Protein AF-A0A090QVB4-F1 (afdb_monomer)

pLDDT: mean 75.17, std 10.17, range [49.5, 87.94]

Secondary structure (DSSP, 8-state):
-HHHHTT-SEEE-TTT---HHHHHHHHHHHHHTT-S---EEE-TT---

Nearest PDB structures (foldseek):
  1zxx-assembly1_A  TM=8.831E-01  e=1.426E-01  Lactobacillus delbrueckii subsp. bulgaricus
  4i4i-assembly1_C  TM=9.004E-01  e=2.490E-01  Geobacillus stearothermophilus
  2hig-assembly1_B-2  TM=6.944E-01  e=5.723E+00  Trypanosoma brucei
  6voo-assembly1_C  TM=5.463E-01  e=6.136E+00  Spinacia oleracea

Solvent-accessible surface area (backbone atoms only — not comparable to full-atom values): 3171 Å² total; per-residue (Å²): 120,66,46,80,75,66,67,37,79,42,78,37,42,88,91,75,44,87,58,65,67,63,50,52,50,53,51,51,53,38,48,74,73,65,48,91,74,85,46,75,44,71,48,85,90,75,74,133

Structure (mmCIF, N/CA/C/O backbone):
data_AF-A0A090QVB4-F1
#
_entry.id   AF-A0A090QVB4-F1
#
loop_
_atom_site.group_PDB
_atom_site.id
_atom_site.type_symbol
_atom_site.label_atom_id
_atom_site.label_alt_id
_atom_site.label_comp_id
_atom_site.label_asym_id
_atom_site.label_entity_id
_atom_site.label_seq_id
_atom_site.pdbx_PDB_ins_code
_atom_site.Cartn_x
_atom_site.Cartn_y
_atom_site.Cartn_z
_atom_site.occupancy
_atom_site.B_iso_or_equiv
_atom_site.auth_seq_id
_atom_site.auth_comp_id
_atom_site.auth_asym_id
_atom_site.auth_atom_id
_atom_site.pdbx_PDB_model_num
ATOM 1 N N . MET A 1 1 ? -4.404 -8.960 -9.516 1.00 52.91 1 MET A N 1
ATOM 2 C CA . MET A 1 1 ? -4.543 -7.520 -9.200 1.00 52.91 1 MET A CA 1
ATOM 3 C C . MET A 1 1 ? -4.397 -7.328 -7.687 1.00 52.91 1 MET A C 1
ATOM 5 O O . MET A 1 1 ? -5.385 -7.184 -6.982 1.00 52.91 1 MET A O 1
ATOM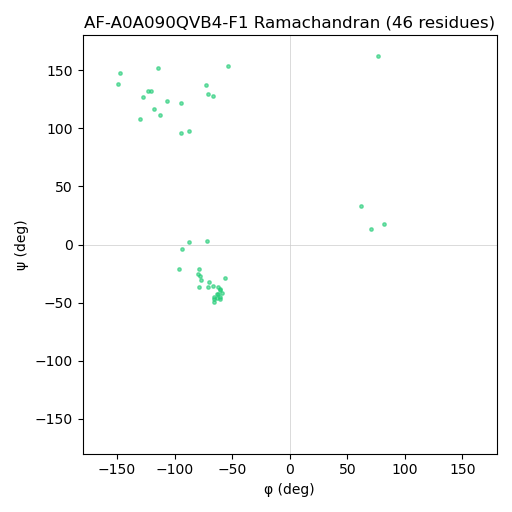 9 N N . SER A 1 2 ? -3.166 -7.431 -7.167 1.00 60.84 2 SER A N 1
ATOM 10 C CA . SER A 1 2 ? -2.917 -7.566 -5.716 1.00 60.84 2 SER A CA 1
ATOM 11 C C . SER A 1 2 ? -3.052 -6.252 -4.944 1.00 60.84 2 SER A C 1
ATOM 13 O O . SER A 1 2 ? -3.451 -6.249 -3.787 1.00 60.84 2 SER A O 1
ATOM 15 N N . ALA A 1 3 ? -2.750 -5.126 -5.583 1.00 61.66 3 ALA A N 1
ATOM 16 C CA . ALA A 1 3 ? -2.703 -3.845 -4.896 1.00 61.66 3 ALA A CA 1
ATOM 17 C C . ALA A 1 3 ? -4.087 -3.218 -4.645 1.00 61.66 3 ALA A C 1
ATOM 19 O O . ALA A 1 3 ? -4.321 -2.659 -3.579 1.00 61.66 3 ALA A O 1
ATOM 20 N N . ILE A 1 4 ? -5.028 -3.382 -5.580 1.00 60.19 4 ILE A N 1
ATOM 21 C CA . ILE A 1 4 ? -6.415 -2.913 -5.416 1.00 60.19 4 ILE A CA 1
ATOM 22 C C . ILE A 1 4 ? -7.159 -3.772 -4.378 1.00 60.19 4 ILE A C 1
ATOM 24 O O . ILE A 1 4 ? -7.925 -3.243 -3.580 1.00 60.19 4 ILE A O 1
ATOM 28 N N . ALA A 1 5 ? -6.889 -5.082 -4.329 1.00 65.44 5 ALA A N 1
ATOM 29 C CA . ALA A 1 5 ? -7.482 -5.988 -3.341 1.00 65.44 5 ALA A CA 1
ATOM 30 C C . ALA A 1 5 ? -6.822 -5.900 -1.948 1.00 65.44 5 ALA A C 1
ATOM 32 O O . ALA A 1 5 ? -7.475 -6.169 -0.946 1.00 65.44 5 ALA A O 1
ATOM 33 N N . GLY A 1 6 ? -5.541 -5.518 -1.874 1.00 60.06 6 GLY A N 1
ATOM 34 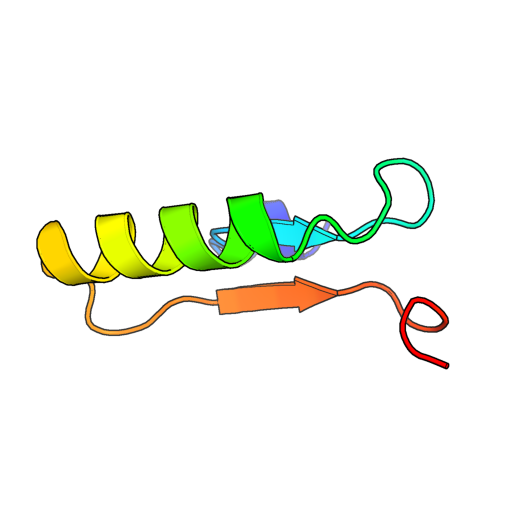C CA . GLY A 1 6 ? -4.776 -5.412 -0.626 1.00 60.06 6 GLY A CA 1
ATOM 35 C C . GLY A 1 6 ? -4.893 -4.069 0.097 1.00 60.06 6 GLY A C 1
ATOM 36 O O . GLY A 1 6 ? -4.218 -3.875 1.103 1.00 60.06 6 GLY A O 1
ATOM 37 N N . GLY A 1 7 ? -5.690 -3.128 -0.422 1.00 61.88 7 GLY A N 1
ATOM 38 C CA . GLY A 1 7 ? -5.754 -1.771 0.125 1.00 61.88 7 GLY A CA 1
ATOM 39 C C . GLY A 1 7 ? -4.409 -1.046 0.041 1.00 61.88 7 GLY A C 1
ATOM 40 O O . GLY A 1 7 ? -4.062 -0.284 0.940 1.00 61.88 7 GLY A O 1
ATOM 41 N N . CYS A 1 8 ? -3.619 -1.317 -1.004 1.00 65.56 8 CYS A N 1
ATOM 42 C CA . CYS A 1 8 ? -2.380 -0.581 -1.221 1.00 65.56 8 CYS A CA 1
ATOM 43 C C . CYS A 1 8 ? -2.714 0.870 -1.542 1.00 65.56 8 CYS A C 1
ATOM 45 O O . CYS A 1 8 ? -3.495 1.168 -2.44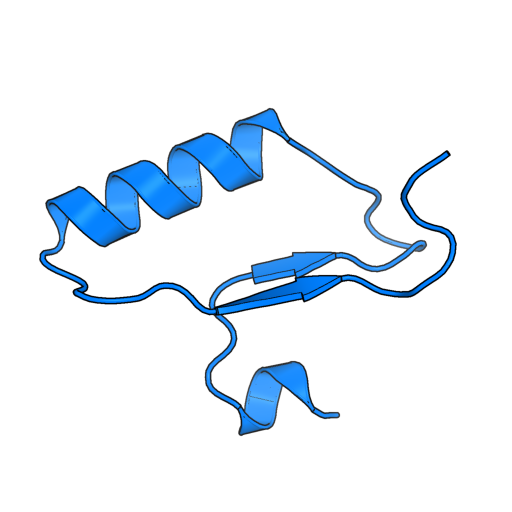5 1.00 65.56 8 CYS A O 1
ATOM 47 N N . GLU A 1 9 ? -2.082 1.768 -0.802 1.00 67.19 9 GLU A N 1
ATOM 48 C CA . GLU A 1 9 ? -2.313 3.201 -0.925 1.00 67.19 9 GLU A CA 1
ATOM 49 C C . GLU A 1 9 ? -1.584 3.796 -2.131 1.00 67.19 9 GLU A C 1
ATOM 51 O O . GLU A 1 9 ? -1.923 4.878 -2.614 1.00 67.19 9 GLU A O 1
ATO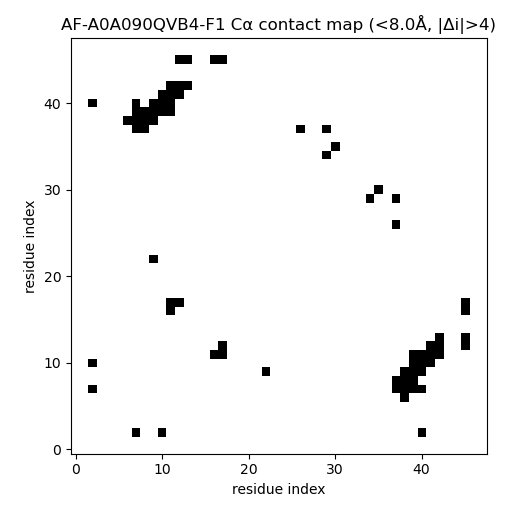M 56 N N . TYR A 1 10 ? -0.557 3.084 -2.596 1.00 76.00 10 TYR A N 1
ATOM 57 C CA . TYR A 1 10 ? 0.292 3.505 -3.691 1.00 76.00 10 TYR A CA 1
ATOM 58 C C . TYR A 1 10 ? 0.819 2.297 -4.466 1.00 76.00 10 TYR A C 1
ATOM 60 O O . TYR A 1 10 ? 1.204 1.284 -3.876 1.00 76.00 10 TYR A O 1
ATOM 68 N N . ILE A 1 11 ? 0.825 2.416 -5.794 1.00 76.50 11 ILE A N 1
ATOM 69 C CA . ILE A 1 11 ? 1.266 1.377 -6.725 1.00 76.50 11 ILE A CA 1
ATOM 70 C C . ILE A 1 11 ? 2.292 1.996 -7.658 1.00 76.50 11 ILE A C 1
ATOM 72 O O . ILE A 1 11 ? 2.018 3.010 -8.294 1.00 76.50 11 ILE A O 1
ATOM 76 N N . ILE A 1 12 ? 3.457 1.369 -7.750 1.00 78.06 12 ILE A N 1
ATOM 77 C CA . ILE A 1 12 ? 4.530 1.767 -8.653 1.00 78.06 12 ILE A CA 1
ATOM 78 C C . ILE A 1 12 ? 4.688 0.673 -9.708 1.00 78.06 12 ILE A C 1
ATOM 80 O O . ILE A 1 12 ? 5.106 -0.450 -9.409 1.00 78.06 12 ILE A O 1
ATOM 84 N N . THR A 1 13 ? 4.329 1.012 -10.945 1.00 78.50 13 THR A N 1
ATOM 85 C CA . THR A 1 13 ? 4.484 0.161 -12.132 1.00 78.50 13 THR A CA 1
ATOM 86 C C . THR A 1 13 ? 5.488 0.778 -13.102 1.00 78.50 13 THR A C 1
ATOM 88 O O . THR A 1 13 ? 5.613 2.007 -13.138 1.00 78.50 13 THR A O 1
ATOM 91 N N . PRO A 1 14 ? 6.187 -0.035 -13.913 1.00 68.56 14 PRO A N 1
ATOM 92 C CA . PRO A 1 14 ? 7.113 0.468 -14.933 1.00 68.56 14 PRO A CA 1
ATOM 93 C C . PRO A 1 14 ? 6.453 1.435 -15.92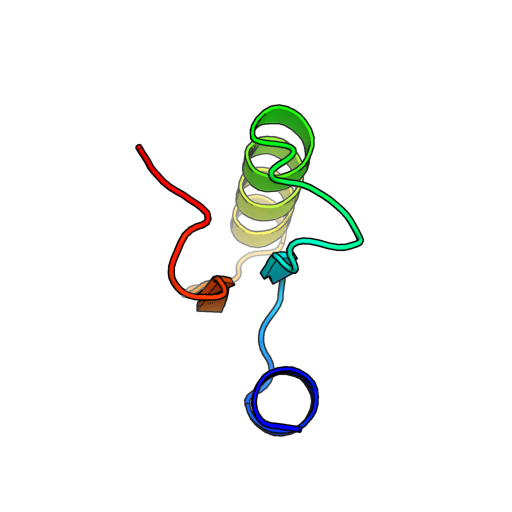5 1.00 68.56 14 PRO A C 1
ATOM 95 O O . PRO A 1 14 ? 7.106 2.350 -16.409 1.00 68.56 14 PRO A O 1
ATOM 98 N N . GLU A 1 15 ? 5.150 1.294 -16.171 1.00 72.25 15 GLU A N 1
ATOM 99 C CA . GLU A 1 15 ? 4.377 2.180 -17.052 1.00 72.25 15 GLU A CA 1
ATOM 100 C C . GLU A 1 15 ? 4.178 3.593 -16.476 1.00 72.25 15 GLU A C 1
ATOM 102 O O . GLU A 1 15 ? 4.096 4.560 -17.225 1.00 72.25 15 GLU A O 1
ATOM 107 N N . THR A 1 16 ? 4.082 3.721 -15.149 1.00 69.88 16 THR A N 1
ATOM 108 C CA . THR A 1 16 ? 3.872 5.007 -14.455 1.00 69.88 16 THR A CA 1
ATOM 109 C C . THR A 1 16 ? 5.182 5.624 -13.953 1.00 69.88 16 THR A C 1
ATOM 111 O O . THR A 1 16 ? 5.257 6.836 -13.753 1.00 69.88 16 THR A O 1
ATOM 114 N N . GLY A 1 17 ? 6.234 4.818 -13.782 1.00 70.19 17 GLY A N 1
ATOM 115 C CA . GLY A 1 17 ? 7.519 5.271 -13.255 1.00 70.19 17 GLY A CA 1
ATOM 116 C C . GLY A 1 17 ? 7.514 5.480 -11.734 1.00 70.19 17 GLY A C 1
ATOM 117 O O . GLY A 1 17 ? 6.472 5.576 -11.080 1.00 70.19 17 GLY A O 1
ATOM 118 N N . LEU A 1 18 ? 8.708 5.533 -11.137 1.00 77.19 18 LEU A N 1
ATOM 119 C CA . LEU A 1 18 ? 8.884 5.792 -9.707 1.00 77.19 18 LEU A CA 1
ATOM 120 C C . LEU A 1 18 ? 8.953 7.304 -9.451 1.00 77.19 18 LEU A C 1
ATOM 122 O O . LEU A 1 18 ? 10.016 7.912 -9.560 1.00 77.19 18 LEU A O 1
ATOM 126 N N . ASN A 1 19 ? 7.836 7.913 -9.049 1.00 80.06 19 ASN A N 1
ATOM 127 C CA . ASN A 1 19 ? 7.829 9.305 -8.599 1.00 80.06 19 ASN A CA 1
ATOM 128 C C . ASN A 1 19 ? 7.965 9.380 -7.066 1.00 80.06 19 ASN A C 1
ATOM 130 O O . ASN A 1 19 ? 6.986 9.219 -6.332 1.00 80.06 19 ASN A O 1
ATOM 134 N N . LYS A 1 20 ? 9.200 9.576 -6.585 1.00 79.94 20 LYS A N 1
ATOM 135 C CA . LYS A 1 20 ? 9.529 9.590 -5.147 1.00 79.94 20 LYS A CA 1
ATOM 136 C C . LYS A 1 20 ? 8.907 10.777 -4.408 1.00 79.94 20 LYS A C 1
ATOM 138 O O . LYS A 1 20 ? 8.505 10.616 -3.260 1.00 79.94 20 LYS A O 1
ATOM 143 N N . GLU A 1 21 ? 8.819 11.941 -5.047 1.00 84.25 21 GLU A N 1
ATOM 144 C CA . GLU A 1 21 ? 8.267 13.158 -4.436 1.00 84.25 21 GLU A CA 1
ATOM 145 C C . GLU A 1 21 ? 6.774 12.992 -4.143 1.00 84.25 21 GLU A C 1
ATOM 147 O O . GLU A 1 21 ? 6.352 13.134 -2.997 1.00 84.25 21 GLU A O 1
ATOM 152 N N . ASN A 1 22 ? 6.005 12.539 -5.135 1.00 82.25 22 ASN A N 1
ATOM 153 C CA . ASN A 1 22 ? 4.580 12.262 -4.968 1.00 82.25 22 ASN A CA 1
ATOM 154 C C . ASN A 1 22 ? 4.320 11.143 -3.940 1.00 82.25 22 ASN A C 1
ATOM 156 O O . ASN A 1 22 ? 3.376 11.213 -3.155 1.00 82.25 22 ASN A O 1
ATOM 160 N N . LEU A 1 23 ? 5.182 10.117 -3.899 1.00 83.44 23 LEU A N 1
ATOM 161 C CA . LEU A 1 23 ? 5.122 9.071 -2.872 1.00 83.44 23 LEU A CA 1
ATOM 162 C C . LEU A 1 23 ? 5.299 9.666 -1.463 1.00 83.44 23 LEU A C 1
ATOM 164 O O . LEU A 1 23 ? 4.529 9.353 -0.556 1.00 83.44 23 LEU A O 1
ATOM 168 N N . LEU A 1 24 ? 6.300 10.528 -1.278 1.00 84.69 24 LEU A N 1
ATOM 169 C CA . LEU A 1 24 ? 6.584 11.192 -0.004 1.00 84.69 24 LEU A CA 1
ATOM 170 C C . LEU A 1 24 ? 5.431 12.095 0.447 1.00 84.69 24 LEU A C 1
ATOM 172 O O . LEU A 1 24 ? 5.067 12.063 1.623 1.00 84.69 24 LEU A O 1
ATOM 176 N N . GLU A 1 25 ? 4.836 12.866 -0.464 1.00 87.94 25 GLU A N 1
ATOM 177 C CA . GLU A 1 25 ? 3.666 13.701 -0.165 1.00 87.94 25 GLU A CA 1
ATOM 178 C C . GLU A 1 25 ? 2.458 12.855 0.252 1.00 87.94 25 GLU A C 1
ATOM 180 O O . GLU A 1 25 ? 1.862 13.107 1.300 1.00 87.94 25 GLU A O 1
ATOM 185 N N . LYS A 1 26 ? 2.168 11.777 -0.487 1.00 82.31 26 LYS A N 1
ATOM 186 C CA . LYS A 1 26 ? 1.087 10.826 -0.174 1.00 82.31 26 LYS A CA 1
ATOM 187 C C . LYS A 1 26 ? 1.248 10.178 1.199 1.00 82.31 26 LYS A C 1
ATOM 189 O O . LYS A 1 26 ? 0.266 10.028 1.926 1.00 82.31 26 LYS A O 1
ATOM 194 N N . ILE A 1 27 ? 2.473 9.795 1.563 1.00 84.31 27 ILE A N 1
ATOM 195 C CA . ILE A 1 27 ? 2.771 9.223 2.882 1.00 84.31 27 ILE A CA 1
ATOM 196 C C . ILE A 1 27 ? 2.539 10.272 3.973 1.00 84.31 27 ILE A C 1
ATOM 198 O O . ILE A 1 27 ? 1.875 9.974 4.965 1.00 84.31 27 ILE A O 1
ATOM 202 N N . LYS A 1 28 ? 3.039 11.502 3.791 1.00 86.56 28 LYS A N 1
ATOM 203 C CA . LYS A 1 28 ? 2.849 12.594 4.759 1.00 86.56 28 LYS A CA 1
ATOM 204 C C . LYS A 1 28 ? 1.373 12.926 4.963 1.00 86.56 28 LYS A C 1
ATOM 206 O O . LYS A 1 28 ? 0.936 13.009 6.105 1.00 86.56 28 LYS A O 1
ATOM 211 N N . GLU A 1 29 ? 0.600 13.036 3.885 1.00 87.38 29 GL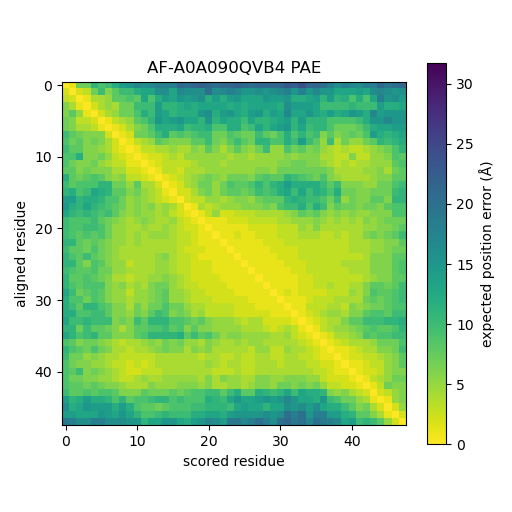U A N 1
ATOM 212 C CA . GLU A 1 29 ? -0.853 13.217 3.963 1.00 87.38 29 GLU A CA 1
ATOM 213 C C . GLU A 1 29 ? -1.551 12.049 4.673 1.00 87.38 29 GLU A C 1
ATOM 215 O O . GLU A 1 29 ? -2.514 12.254 5.408 1.00 87.38 29 GLU A O 1
ATOM 220 N N . GLY A 1 30 ? -1.100 10.812 4.446 1.00 84.31 30 GLY A N 1
ATOM 221 C CA . GLY A 1 30 ? -1.638 9.633 5.123 1.00 84.31 30 GLY A CA 1
ATOM 222 C C . GLY A 1 30 ? -1.402 9.674 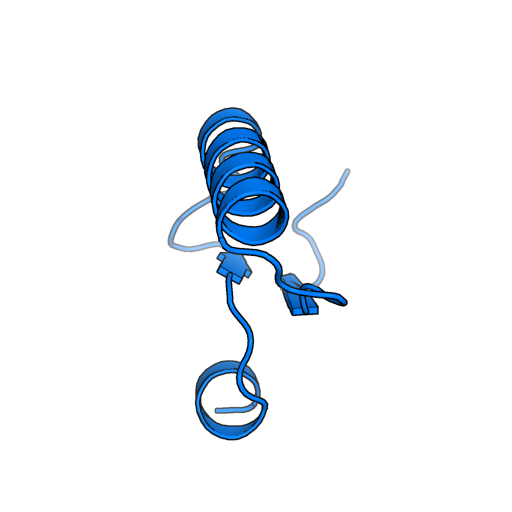6.633 1.00 84.31 30 GLY A C 1
ATOM 223 O O . GLY A 1 30 ? -2.317 9.385 7.405 1.00 84.31 30 GLY A O 1
ATOM 224 N N . ILE A 1 31 ? -0.199 10.079 7.047 1.00 84.81 31 ILE A N 1
ATOM 225 C CA . ILE A 1 31 ? 0.176 10.241 8.457 1.00 84.81 31 ILE A CA 1
ATOM 226 C C . ILE A 1 31 ? -0.633 11.370 9.104 1.00 84.81 31 ILE A C 1
ATOM 228 O O . ILE A 1 31 ? -1.172 11.173 10.191 1.00 84.81 31 ILE A O 1
ATOM 232 N N . ASP A 1 32 ? -0.774 12.513 8.428 1.00 87.69 32 ASP A N 1
ATOM 233 C CA . ASP A 1 32 ? -1.568 13.656 8.904 1.00 87.69 32 ASP A CA 1
ATOM 234 C C . ASP A 1 32 ? -3.050 13.287 9.092 1.00 87.69 32 ASP A C 1
ATOM 236 O O . ASP A 1 32 ? -3.663 13.599 10.111 1.00 87.69 32 ASP A O 1
ATOM 240 N N . LYS A 1 33 ? -3.596 12.473 8.178 1.00 85.44 33 LYS A N 1
ATOM 241 C CA . LYS A 1 33 ? -4.952 11.902 8.276 1.00 85.44 33 LYS A CA 1
ATOM 242 C C . LYS A 1 33 ? -5.090 10.808 9.347 1.00 85.44 33 LYS A C 1
ATOM 244 O O . LYS A 1 33 ? -6.163 10.221 9.480 1.00 85.44 33 LYS A O 1
ATOM 249 N N . GLY A 1 34 ? -4.034 10.514 10.110 1.00 84.75 34 GLY A N 1
ATOM 250 C CA . GLY A 1 34 ? -4.050 9.576 11.233 1.00 84.75 34 GLY A CA 1
ATOM 251 C C . GLY A 1 34 ? -3.909 8.103 10.844 1.00 84.75 34 GLY A C 1
ATOM 252 O O . GLY A 1 34 ? -4.242 7.221 11.643 1.00 84.75 34 GLY A O 1
ATOM 253 N N . LYS A 1 35 ? -3.431 7.793 9.630 1.00 80.38 35 LYS A N 1
ATO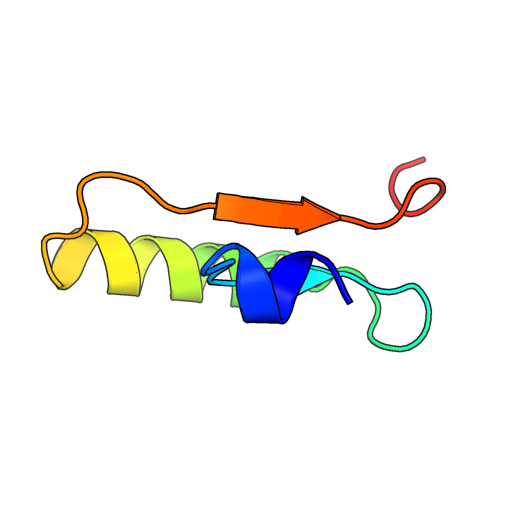M 254 C CA . LYS A 1 35 ? -3.189 6.400 9.233 1.00 80.38 35 LYS A CA 1
ATOM 255 C C . LYS A 1 35 ? -1.990 5.835 9.980 1.00 80.38 35 LYS A C 1
ATOM 257 O O . LYS A 1 35 ? -0.908 6.411 9.992 1.00 80.38 35 LYS A O 1
ATOM 262 N N . LYS A 1 36 ? -2.185 4.662 10.583 1.00 79.88 36 LYS A N 1
ATOM 263 C CA . LYS A 1 36 ? -1.146 3.978 11.369 1.00 79.88 36 LYS A CA 1
ATOM 264 C C . LYS A 1 36 ? -0.126 3.238 10.507 1.00 79.88 36 LYS A C 1
ATOM 266 O O . LYS A 1 36 ? 0.992 3.022 10.953 1.00 79.88 36 LYS A O 1
ATOM 271 N N . HIS A 1 37 ? -0.515 2.843 9.296 1.00 80.88 37 HIS A N 1
ATOM 272 C CA . HIS A 1 37 ? 0.337 2.116 8.361 1.00 80.88 37 HIS A CA 1
ATOM 273 C C . HIS A 1 37 ? -0.026 2.510 6.931 1.00 80.88 37 HIS A C 1
ATOM 275 O O . HIS A 1 37 ? -1.196 2.762 6.642 1.00 80.88 37 HIS A O 1
ATOM 281 N N . ALA A 1 38 ? 0.972 2.518 6.053 1.00 80.81 38 ALA A N 1
ATOM 282 C CA . ALA A 1 38 ? 0.806 2.692 4.618 1.00 80.81 38 ALA A CA 1
ATOM 283 C C . ALA A 1 38 ? 1.438 1.490 3.909 1.00 80.81 38 ALA A C 1
ATOM 285 O O . ALA A 1 38 ? 2.560 1.099 4.233 1.00 80.81 38 ALA A O 1
ATOM 286 N N . ILE A 1 39 ? 0.712 0.897 2.960 1.00 82.19 39 ILE A N 1
ATOM 287 C CA . ILE A 1 39 ? 1.193 -0.233 2.157 1.00 82.19 39 ILE A CA 1
ATOM 288 C C . ILE A 1 39 ? 1.491 0.279 0.750 1.00 82.19 39 ILE A C 1
ATOM 290 O O . ILE A 1 39 ? 0.616 0.846 0.091 1.00 82.19 39 ILE A O 1
ATOM 294 N N . ILE A 1 40 ? 2.730 0.075 0.307 1.00 82.50 40 ILE A N 1
ATOM 295 C CA . ILE A 1 40 ? 3.239 0.539 -0.985 1.00 82.50 40 ILE A CA 1
ATOM 296 C C . ILE A 1 40 ? 3.622 -0.695 -1.798 1.00 82.50 40 ILE A C 1
ATOM 298 O O . ILE A 1 40 ? 4.511 -1.448 -1.404 1.00 82.50 40 ILE A O 1
ATOM 302 N N . ALA A 1 41 ? 2.943 -0.905 -2.923 1.00 82.25 41 ALA A N 1
ATOM 303 C CA . ALA A 1 41 ? 3.247 -1.989 -3.846 1.00 82.25 41 ALA A CA 1
ATOM 304 C C . ALA A 1 41 ? 4.185 -1.481 -4.944 1.00 82.25 41 ALA A C 1
ATOM 306 O O . ALA A 1 41 ? 3.849 -0.543 -5.668 1.00 82.25 41 ALA A O 1
ATOM 307 N N . ILE A 1 42 ? 5.351 -2.109 -5.080 1.00 79.81 42 ILE A N 1
ATOM 308 C CA . ILE A 1 42 ? 6.358 -1.765 -6.087 1.00 79.81 42 ILE A CA 1
ATOM 309 C C . ILE A 1 42 ? 6.586 -2.988 -6.964 1.00 79.81 42 ILE A C 1
ATOM 311 O O . ILE A 1 42 ? 6.739 -4.097 -6.456 1.00 79.81 42 ILE A O 1
ATOM 315 N N . THR A 1 43 ? 6.582 -2.783 -8.277 1.00 80.75 43 THR A N 1
ATOM 316 C CA . THR A 1 43 ? 6.938 -3.833 -9.235 1.00 80.75 43 THR A CA 1
ATOM 317 C C . THR A 1 43 ? 8.447 -4.072 -9.182 1.00 80.75 43 THR A C 1
ATOM 319 O O . THR A 1 43 ? 9.225 -3.120 -9.110 1.00 80.75 43 THR A O 1
ATOM 322 N N . GLU A 1 44 ? 8.868 -5.336 -9.201 1.00 68.75 44 GLU A N 1
ATOM 323 C CA . GLU A 1 44 ? 10.280 -5.710 -9.342 1.00 68.75 44 GLU A CA 1
ATOM 324 C C . GLU A 1 44 ? 10.919 -5.050 -10.587 1.00 68.75 44 GLU A C 1
ATOM 326 O O . GLU A 1 44 ? 10.207 -4.704 -11.527 1.00 68.75 44 GLU A O 1
ATOM 331 N N . LEU A 1 45 ? 12.244 -4.831 -10.576 1.00 67.81 45 LEU A N 1
ATOM 332 C CA . LEU A 1 45 ? 13.018 -4.063 -11.584 1.00 67.81 45 LEU A CA 1
ATOM 333 C C . LEU A 1 45 ? 12.806 -2.530 -11.605 1.00 67.81 45 LEU A C 1
ATOM 335 O O . LEU A 1 45 ? 13.267 -1.863 -12.525 1.00 67.81 45 LEU A O 1
ATOM 339 N N . MET A 1 46 ? 12.173 -1.940 -10.585 1.00 66.00 46 MET A N 1
ATOM 340 C CA . MET A 1 46 ? 12.007 -0.474 -10.466 1.00 66.00 46 MET A CA 1
ATOM 341 C C . MET A 1 46 ? 13.095 0.238 -9.642 1.00 66.00 46 MET A C 1
ATOM 343 O O . MET A 1 46 ? 13.042 1.456 -9.475 1.00 66.00 46 MET A O 1
ATOM 347 N N . THR A 1 47 ? 14.038 -0.493 -9.049 1.00 53.50 47 THR A N 1
ATOM 348 C CA . THR A 1 47 ? 15.119 0.067 -8.221 1.00 53.50 47 THR A CA 1
ATOM 349 C C . THR A 1 47 ? 16.438 -0.519 -8.710 1.00 53.50 47 THR A C 1
ATOM 351 O O . THR A 1 47 ? 16.657 -1.715 -8.535 1.00 53.50 47 THR A O 1
ATOM 354 N N . GLU A 1 48 ? 17.258 0.302 -9.369 1.00 49.50 48 GLU A N 1
ATOM 355 C CA . GLU A 1 48 ? 18.685 0.030 -9.604 1.00 49.50 48 GLU A CA 1
ATOM 356 C C . GLU A 1 48 ? 19.520 0.504 -8.409 1.00 49.50 48 GLU A C 1
ATOM 358 O O . GLU A 1 48 ? 19.162 1.557 -7.820 1.00 49.50 48 GLU A O 1
#

Sequence (48 aa):
MSAIAGGCEYIITPETGLNKENLLEKIKEGIDKGKKHAIIAITELMTE

InterPro domains:
  IPR035966 Phosphofructokinase superfamily [G3DSA:3.40.50.460] (1-48)
  IPR035966 Phosphofructokinase superfamily [SSF53784] (1-44)

Organism: NCBI:txi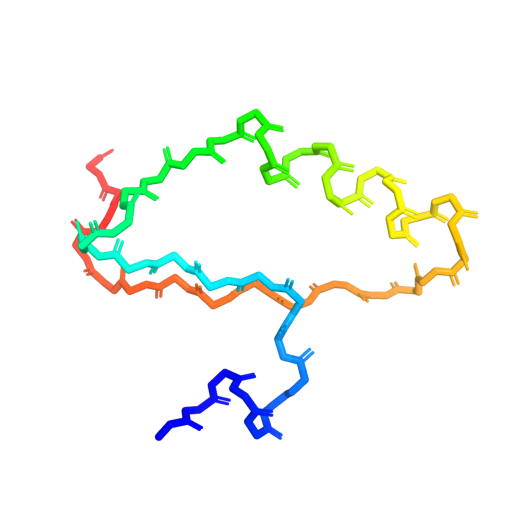d754436

Mean predicted aligned error: 6.86 Å

Radius of gyration: 11.28 Å; Cα contacts (8 Å, |Δi|>4): 36; chains: 1; bounding box: 26×21×28 Å

Foldseek 3Di:
DCCVVVVAQEEADPVVADDPVVVVVSVVVCVVVPNPDHHYHYDPPRDD